Protein AF-A0A7V9TGX5-F1 (afdb_monomer_lite)

Secondary structure (DSSP, 8-state):
--TT-BTTTTEEEEEEEEEE-TTS-EEEEEEEEEEEEEETTEEEEEEEEEEEEE-GGGTT-EEEEEEEEEEETTTTEEEEEEEEEEE--

pLDDT: mean 87.17, std 10.52, range [39.62, 95.69]

Sequence (89 aa):
IFSCVDLETLQATDGAFRFTASEGSRAVGTYELSGEWIEPGVLAVEGPFTIRAGTRRLRSATGGGMVTGQINFVTGEGVLIFDGEVSRP

Structure (mmCIF, N/CA/C/O backbone):
data_AF-A0A7V9TGX5-F1
#
_entry.id   AF-A0A7V9TGX5-F1
#
loop_
_atom_site.group_PDB
_atom_site.id
_atom_site.type_symbol
_atom_site.label_atom_id
_atom_site.label_alt_id
_atom_site.label_comp_id
_atom_site.label_asym_id
_atom_site.label_entity_id
_atom_site.label_seq_id
_atom_site.pdbx_PDB_ins_code
_atom_site.Cartn_x
_atom_site.Cartn_y
_atom_site.Cartn_z
_atom_site.occupancy
_atom_site.B_iso_or_equiv
_atom_site.auth_seq_id
_atom_site.auth_comp_id
_atom_site.auth_asym_id
_atom_site.auth_atom_id
_atom_site.pdbx_PDB_model_num
ATOM 1 N N . ILE A 1 1 ? -5.147 -13.265 3.581 1.00 39.62 1 ILE A N 1
ATOM 2 C CA . ILE A 1 1 ? -4.939 -12.991 5.021 1.00 39.62 1 ILE A CA 1
ATOM 3 C C . ILE A 1 1 ? -3.847 -11.935 5.099 1.00 39.62 1 ILE A C 1
ATOM 5 O O . ILE A 1 1 ? -2.726 -12.221 4.696 1.00 39.62 1 ILE A O 1
ATOM 9 N N . PHE A 1 2 ? -4.215 -10.702 5.450 1.00 49.03 2 PHE A N 1
ATOM 10 C CA . PHE A 1 2 ? -3.320 -9.546 5.539 1.00 49.03 2 PHE A CA 1
ATOM 11 C C . PHE A 1 2 ? -2.336 -9.760 6.699 1.00 49.03 2 PHE A C 1
ATOM 13 O O . PHE A 1 2 ? -2.634 -9.402 7.829 1.00 49.03 2 PHE A O 1
ATOM 20 N N . SER A 1 3 ? -1.189 -10.400 6.447 1.00 53.06 3 SER A N 1
ATOM 21 C CA . SER A 1 3 ? -0.192 -10.693 7.494 1.00 53.06 3 SER A CA 1
ATOM 22 C C . SER A 1 3 ? 0.703 -9.498 7.844 1.00 53.06 3 SER A C 1
ATOM 24 O O . SER A 1 3 ? 1.729 -9.689 8.487 1.00 53.06 3 SER A O 1
ATOM 26 N N . CYS A 1 4 ? 0.374 -8.298 7.361 1.00 64.62 4 CYS A N 1
ATOM 27 C CA . CYS A 1 4 ? 1.205 -7.110 7.518 1.00 64.62 4 CYS A CA 1
ATOM 28 C C . CYS A 1 4 ? 0.620 -6.073 8.475 1.00 64.62 4 CYS A C 1
ATOM 30 O O . CYS A 1 4 ? 1.294 -5.086 8.686 1.00 64.62 4 CYS A O 1
ATOM 32 N N . VAL A 1 5 ? -0.597 -6.245 9.011 1.00 70.44 5 VAL A N 1
ATOM 33 C CA . VAL A 1 5 ? -1.189 -5.294 9.970 1.00 70.44 5 VAL A CA 1
ATOM 34 C C . VAL A 1 5 ? -1.015 -5.847 11.381 1.00 70.44 5 VAL A C 1
ATOM 36 O O . VAL A 1 5 ? -1.564 -6.901 11.702 1.00 70.44 5 VAL A O 1
ATOM 39 N N . ASP A 1 6 ? -0.262 -5.138 12.211 1.00 82.25 6 ASP A N 1
ATOM 40 C CA . ASP A 1 6 ? -0.206 -5.353 13.650 1.00 82.25 6 ASP A CA 1
ATOM 41 C C . ASP A 1 6 ? -1.452 -4.719 14.285 1.00 82.25 6 ASP A C 1
ATOM 43 O O . ASP A 1 6 ? -1.668 -3.513 14.196 1.00 82.25 6 ASP A O 1
ATOM 47 N N . LEU A 1 7 ? -2.306 -5.547 14.890 1.00 78.94 7 LEU A N 1
ATOM 48 C CA . LEU A 1 7 ? -3.564 -5.105 15.497 1.00 78.94 7 LEU A CA 1
ATOM 49 C C . LEU A 1 7 ? -3.381 -4.474 16.885 1.00 78.94 7 LEU A C 1
ATOM 51 O O . LEU A 1 7 ? -4.316 -3.844 17.375 1.00 78.94 7 LEU A O 1
ATOM 55 N N . GLU A 1 8 ? -2.218 -4.635 17.519 1.00 82.38 8 GLU A N 1
ATOM 56 C CA . GLU A 1 8 ? -1.903 -3.973 18.790 1.00 82.38 8 GLU A CA 1
ATOM 57 C C . GLU A 1 8 ? -1.475 -2.526 18.549 1.00 82.38 8 GLU A C 1
ATOM 59 O O . GLU A 1 8 ? -1.899 -1.620 19.267 1.00 82.38 8 GLU A O 1
ATOM 64 N N . THR A 1 9 ? -0.664 -2.304 17.514 1.00 81.94 9 THR A N 1
ATOM 65 C CA . THR A 1 9 ? -0.143 -0.974 17.161 1.00 81.94 9 THR A CA 1
ATOM 66 C C . THR A 1 9 ? -0.946 -0.273 16.067 1.00 81.94 9 THR A C 1
ATOM 68 O O . THR A 1 9 ? -0.772 0.926 15.857 1.00 81.94 9 THR A O 1
ATOM 71 N N . LEU A 1 10 ? -1.839 -0.999 15.385 1.00 83.62 10 LEU A N 1
ATOM 72 C CA . LEU A 1 10 ? -2.584 -0.559 14.198 1.00 83.62 10 LEU A CA 1
ATOM 73 C C . LEU A 1 10 ? -1.672 -0.083 13.069 1.00 83.62 10 LEU A C 1
ATOM 75 O O . LEU A 1 10 ? -2.039 0.785 12.278 1.00 83.62 10 LEU A O 1
ATOM 79 N N . GLN A 1 11 ? -0.474 -0.653 12.989 1.00 80.88 11 GLN A N 1
ATOM 80 C CA . GLN A 1 11 ? 0.498 -0.320 11.963 1.00 80.88 11 GLN A CA 1
ATOM 81 C C . GLN A 1 11 ? 0.634 -1.453 10.965 1.00 80.88 11 GLN A C 1
ATOM 83 O O . GLN A 1 11 ? 0.625 -2.630 11.320 1.00 80.88 11 GLN A O 1
ATOM 88 N N . ALA A 1 12 ? 0.798 -1.085 9.700 1.00 77.94 12 ALA A N 1
ATOM 89 C CA . ALA A 1 12 ? 1.232 -1.994 8.666 1.00 77.94 12 ALA A CA 1
ATOM 90 C C . ALA A 1 12 ? 2.575 -1.545 8.110 1.00 77.94 12 ALA A C 1
ATOM 92 O O . ALA A 1 12 ? 2.631 -0.697 7.223 1.00 77.94 12 ALA A O 1
ATOM 93 N N . THR A 1 13 ? 3.653 -2.107 8.643 1.00 67.94 13 THR A N 1
ATOM 94 C CA . THR A 1 13 ? 5.012 -1.848 8.170 1.00 67.94 13 THR A CA 1
ATOM 95 C C . THR A 1 13 ? 5.392 -2.875 7.102 1.00 67.94 13 THR A C 1
ATOM 97 O O . THR A 1 13 ? 5.000 -4.041 7.162 1.00 67.94 13 THR A O 1
ATOM 100 N N . ASP A 1 14 ? 6.109 -2.429 6.067 1.00 68.56 14 ASP A N 1
ATOM 101 C CA . ASP A 1 14 ? 6.633 -3.277 4.982 1.00 68.56 14 ASP A CA 1
ATOM 102 C C . ASP A 1 14 ? 5.586 -4.021 4.131 1.00 68.56 14 ASP A C 1
ATOM 104 O O . ASP A 1 14 ? 5.870 -5.052 3.506 1.00 68.56 14 ASP A O 1
ATOM 108 N N . GLY A 1 15 ? 4.369 -3.484 4.038 1.00 81.25 15 GLY A N 1
ATOM 109 C CA . GLY A 1 15 ? 3.369 -4.002 3.115 1.00 81.25 15 GLY A CA 1
ATOM 110 C C . GLY A 1 15 ? 3.851 -3.896 1.668 1.00 81.25 15 GLY A C 1
ATOM 111 O O . GLY A 1 15 ? 4.503 -2.927 1.284 1.00 81.25 15 GLY A O 1
ATOM 112 N N . ALA A 1 16 ? 3.545 -4.894 0.839 1.00 87.31 16 ALA A N 1
ATOM 113 C CA . ALA A 1 16 ? 3.926 -4.906 -0.570 1.00 87.31 16 ALA A CA 1
ATOM 114 C C . ALA A 1 16 ? 2.691 -4.973 -1.465 1.00 87.31 16 ALA A C 1
ATOM 116 O O . ALA A 1 16 ? 1.753 -5.724 -1.198 1.00 87.31 16 ALA A O 1
ATOM 117 N N . PHE A 1 17 ? 2.720 -4.239 -2.576 1.00 86.50 17 PHE A N 1
ATOM 118 C CA . PHE A 1 17 ? 1.670 -4.295 -3.587 1.00 86.50 17 PHE A CA 1
ATOM 119 C C . PHE A 1 17 ? 2.224 -4.688 -4.954 1.00 86.50 17 PHE A C 1
ATOM 121 O O . PHE A 1 17 ? 3.387 -4.450 -5.299 1.00 86.50 17 PHE A O 1
ATOM 128 N N . ARG A 1 18 ? 1.348 -5.287 -5.762 1.00 89.94 18 ARG A N 1
ATOM 129 C CA . ARG A 1 18 ? 1.592 -5.564 -7.175 1.00 89.94 18 ARG A CA 1
ATOM 130 C C . ARG A 1 18 ? 0.366 -5.160 -7.977 1.00 89.94 18 ARG A C 1
ATOM 132 O O . ARG A 1 18 ? -0.673 -5.805 -7.884 1.00 89.94 18 ARG A O 1
ATOM 139 N N . PHE A 1 19 ? 0.530 -4.162 -8.833 1.00 86.38 19 PHE A N 1
ATOM 140 C CA . PHE A 1 19 ? -0.461 -3.805 -9.840 1.00 86.38 19 PHE A CA 1
ATOM 141 C C . PHE A 1 19 ? -0.106 -4.468 -11.174 1.00 86.38 19 PHE A C 1
ATOM 143 O O . PHE A 1 19 ? 1.059 -4.467 -11.580 1.00 86.38 19 PHE A O 1
ATOM 150 N N . THR A 1 20 ? -1.098 -5.040 -11.861 1.00 90.75 20 THR A N 1
ATOM 151 C CA . THR A 1 20 ? -0.955 -5.546 -13.234 1.00 90.75 20 THR A CA 1
ATOM 152 C C . THR A 1 20 ? -1.985 -4.852 -14.115 1.00 90.75 20 THR A C 1
ATOM 154 O O . THR A 1 20 ? -3.182 -5.049 -13.935 1.00 90.75 20 THR A O 1
ATOM 157 N N . ALA A 1 21 ? -1.514 -4.049 -15.067 1.00 87.25 21 ALA A N 1
ATOM 158 C CA . ALA A 1 21 ? -2.364 -3.417 -16.066 1.00 87.25 21 ALA A CA 1
ATOM 159 C C . ALA A 1 21 ? -2.980 -4.473 -16.998 1.00 87.25 21 ALA A C 1
ATOM 161 O O . ALA A 1 21 ? -2.406 -5.545 -17.192 1.00 87.25 21 ALA A O 1
ATOM 162 N N . SER A 1 22 ? -4.097 -4.143 -17.648 1.00 91.12 22 SER A N 1
ATOM 163 C CA . SER A 1 22 ? -4.797 -5.044 -18.580 1.00 91.12 22 SER A CA 1
ATOM 164 C C . SER A 1 22 ? -3.934 -5.514 -19.761 1.00 91.12 22 SER A C 1
ATOM 166 O O . SER A 1 22 ? -4.092 -6.635 -20.230 1.00 91.12 22 SER A O 1
ATOM 168 N N . GLU A 1 23 ? -2.972 -4.705 -20.212 1.00 92.00 23 GLU A N 1
ATOM 169 C CA . GLU A 1 23 ? -1.990 -5.093 -21.243 1.00 92.00 23 GLU A CA 1
ATOM 170 C C . G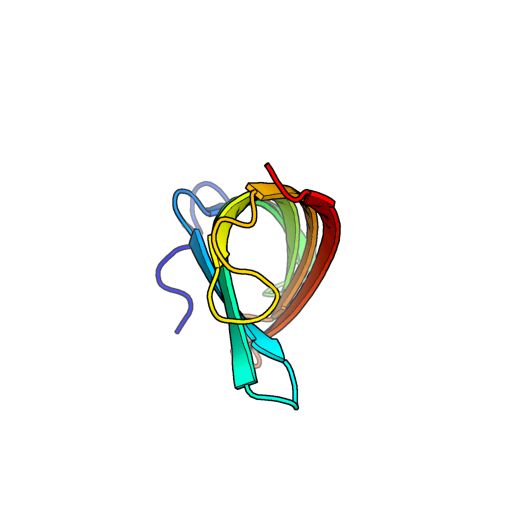LU A 1 23 ? -0.844 -5.984 -20.710 1.00 92.00 23 GLU A C 1
ATOM 172 O O . GLU A 1 23 ? -0.107 -6.615 -21.475 1.00 92.00 23 GLU A O 1
ATOM 177 N N . GLY A 1 24 ? -0.708 -6.079 -19.385 1.00 90.50 24 GLY A N 1
ATOM 178 C CA . GLY A 1 24 ? 0.237 -6.942 -18.680 1.00 90.50 24 GLY A CA 1
ATOM 179 C C . GLY A 1 24 ? 1.528 -6.276 -18.185 1.00 90.50 24 GLY A C 1
ATOM 180 O O . GLY A 1 24 ? 2.376 -6.979 -17.626 1.00 90.50 24 GLY A O 1
ATOM 181 N N . SER A 1 25 ? 1.710 -4.960 -18.340 1.00 91.44 25 SER A N 1
ATOM 182 C CA . SER A 1 25 ? 2.687 -4.203 -17.539 1.00 91.44 25 SER A CA 1
ATOM 183 C C . SER A 1 25 ? 2.397 -4.365 -16.054 1.00 91.44 25 SER A C 1
ATOM 185 O O . SER A 1 25 ? 1.245 -4.394 -15.623 1.00 91.44 25 SER A O 1
ATOM 187 N N . ARG A 1 26 ? 3.461 -4.451 -15.261 1.00 92.19 26 ARG A N 1
ATOM 188 C CA . ARG A 1 26 ? 3.379 -4.583 -13.804 1.00 92.19 26 ARG A CA 1
ATOM 189 C C . ARG A 1 26 ? 4.141 -3.470 -13.118 1.00 92.19 26 ARG A C 1
ATOM 191 O O . ARG A 1 26 ? 5.219 -3.127 -13.600 1.00 92.19 26 ARG A O 1
ATOM 198 N N . ALA A 1 27 ? 3.617 -3.004 -11.993 1.00 91.12 27 ALA A N 1
ATOM 199 C CA . ALA A 1 27 ? 4.326 -2.192 -11.012 1.00 91.12 27 ALA A CA 1
ATOM 200 C C . ALA A 1 27 ? 4.342 -2.931 -9.672 1.00 91.12 27 ALA A C 1
ATOM 202 O O . ALA A 1 27 ? 3.358 -3.582 -9.305 1.00 91.12 27 ALA A O 1
ATOM 203 N N . VAL A 1 28 ? 5.464 -2.857 -8.967 1.00 92.25 28 VAL A N 1
ATOM 204 C CA . VAL A 1 28 ? 5.622 -3.382 -7.610 1.00 92.25 28 VAL A CA 1
ATOM 205 C C . VAL A 1 28 ? 6.154 -2.289 -6.704 1.00 92.25 28 VAL A C 1
ATOM 207 O O . VAL A 1 28 ? 6.986 -1.472 -7.113 1.00 92.25 28 VAL A O 1
ATOM 210 N N . GLY A 1 29 ? 5.687 -2.289 -5.467 1.00 91.94 29 GLY A N 1
ATOM 211 C CA . GLY A 1 29 ? 6.065 -1.283 -4.496 1.00 91.94 29 GLY A CA 1
ATOM 212 C C . GLY A 1 29 ? 5.803 -1.720 -3.069 1.00 91.94 29 GLY A C 1
ATOM 213 O O . GLY A 1 29 ? 5.324 -2.830 -2.826 1.00 91.94 29 GLY A O 1
ATOM 214 N N . THR A 1 30 ? 6.149 -0.834 -2.147 1.00 92.62 30 THR A N 1
ATOM 215 C CA . THR A 1 30 ? 5.920 -1.000 -0.711 1.00 92.62 30 THR A CA 1
ATOM 216 C C . THR A 1 30 ? 5.018 0.104 -0.194 1.00 92.62 30 THR A C 1
ATOM 218 O O . THR A 1 30 ? 5.006 1.188 -0.775 1.00 92.62 30 THR A O 1
ATOM 221 N N . TYR A 1 31 ? 4.307 -0.151 0.891 1.00 91.06 31 TYR A N 1
ATOM 222 C CA . TYR A 1 31 ? 3.542 0.845 1.624 1.00 91.06 31 TYR A CA 1
ATOM 223 C C . TYR A 1 31 ? 3.773 0.688 3.125 1.00 91.06 31 TYR A C 1
ATOM 225 O O . TYR A 1 31 ? 4.077 -0.405 3.607 1.00 91.06 31 TYR A O 1
ATOM 233 N N . GLU A 1 32 ? 3.592 1.786 3.841 1.00 91.44 32 GLU A N 1
ATOM 234 C CA . GLU A 1 32 ? 3.539 1.835 5.298 1.00 91.44 32 GLU A CA 1
ATOM 235 C C . GLU A 1 32 ? 2.197 2.458 5.667 1.00 91.44 32 GLU A C 1
ATOM 237 O O . GLU A 1 32 ? 1.875 3.522 5.147 1.00 91.44 32 GLU A O 1
ATOM 242 N N . LEU A 1 33 ? 1.392 1.792 6.496 1.00 91.31 33 LEU A N 1
ATOM 243 C CA . LEU A 1 33 ? 0.081 2.303 6.908 1.00 91.31 33 LEU A CA 1
ATOM 244 C C . LEU A 1 33 ? 0.021 2.474 8.418 1.00 91.31 33 LEU A C 1
ATOM 246 O O . LEU A 1 33 ? 0.507 1.633 9.172 1.00 91.31 33 LEU A O 1
ATOM 250 N N . SER A 1 34 ? -0.661 3.520 8.844 1.00 92.44 34 SER A N 1
ATOM 251 C CA . SER A 1 34 ? -1.255 3.641 10.169 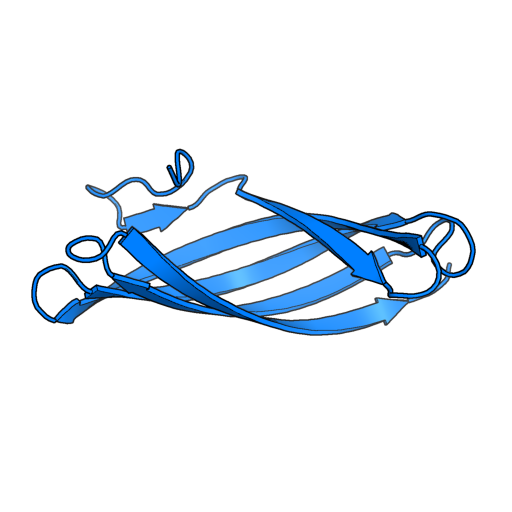1.00 92.44 34 SER A CA 1
ATOM 252 C C . SER A 1 34 ? -2.761 3.472 10.056 1.00 92.44 34 SER A C 1
ATOM 254 O O . SER A 1 34 ? -3.350 3.830 9.033 1.00 92.44 34 SER A O 1
ATOM 256 N N . GLY A 1 35 ? -3.389 2.942 11.098 1.00 91.44 35 GLY A N 1
ATOM 257 C CA . GLY A 1 35 ? -4.830 2.777 11.143 1.00 91.44 35 GLY A CA 1
ATOM 258 C C . GLY A 1 35 ? -5.484 3.293 12.414 1.00 91.44 35 GLY A C 1
ATOM 259 O O . GLY A 1 35 ? -4.852 3.445 13.457 1.00 91.44 35 GLY A O 1
ATOM 260 N N . GLU A 1 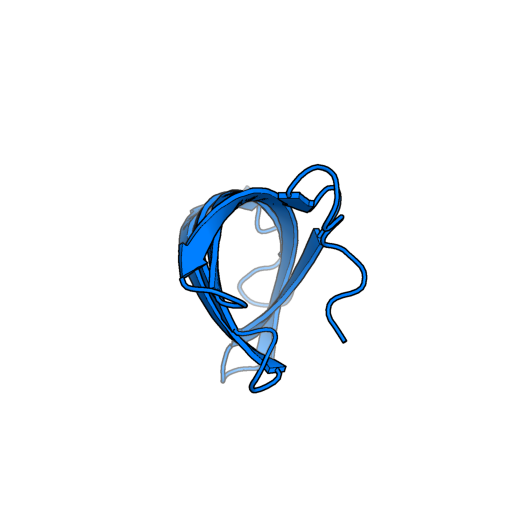36 ? -6.787 3.520 12.306 1.00 93.19 36 GLU A N 1
ATOM 261 C CA . GLU A 1 36 ? -7.682 3.899 13.393 1.00 93.19 36 GLU A CA 1
ATOM 262 C C . GLU A 1 36 ? -8.967 3.070 13.295 1.00 93.19 36 GLU A C 1
ATOM 264 O O . GLU A 1 36 ? -9.537 2.889 12.213 1.00 93.19 36 GLU A O 1
ATOM 269 N N . TRP A 1 37 ? -9.426 2.527 14.424 1.00 92.38 37 TRP A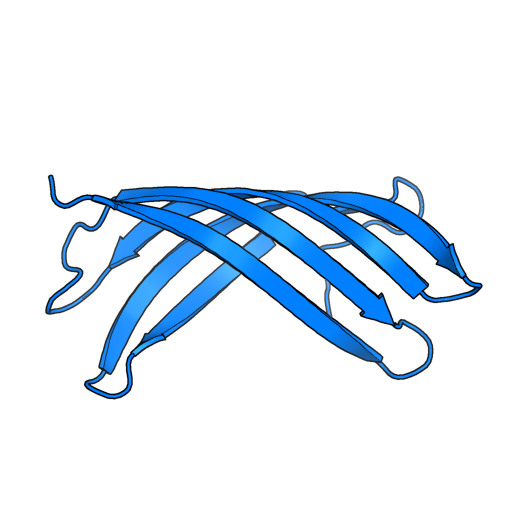 N 1
ATOM 270 C CA . TRP A 1 37 ? -10.713 1.839 14.480 1.00 92.38 37 TRP A CA 1
ATOM 271 C C . TRP A 1 37 ? -11.842 2.858 14.347 1.00 92.38 37 TRP A C 1
ATOM 273 O O . TRP A 1 37 ? -12.042 3.677 15.240 1.00 92.38 37 TRP A O 1
ATOM 283 N N . ILE A 1 38 ? -12.604 2.774 13.260 1.00 94.69 38 ILE A N 1
ATOM 284 C CA . ILE A 1 38 ? -13.761 3.653 13.025 1.00 94.69 38 ILE A CA 1
ATOM 285 C C . ILE A 1 38 ? -15.076 2.995 13.448 1.00 94.69 38 ILE A C 1
ATOM 287 O O . ILE A 1 38 ? -16.021 3.676 13.837 1.00 94.69 38 ILE A O 1
ATOM 291 N N . GLU A 1 39 ? -15.118 1.663 13.425 1.00 93.81 39 GLU A N 1
ATOM 292 C CA . GLU A 1 39 ? -16.213 0.834 13.924 1.00 93.81 39 GLU A CA 1
ATOM 293 C C . GLU A 1 39 ? -15.629 -0.475 14.487 1.00 93.81 39 GLU A C 1
ATOM 295 O O . GLU A 1 39 ? -14.505 -0.851 14.135 1.00 93.81 39 GLU A O 1
ATOM 300 N N . PRO A 1 40 ? -16.357 -1.216 15.344 1.00 92.50 40 PRO A N 1
ATOM 301 C CA . PRO A 1 40 ? -15.904 -2.522 15.812 1.00 92.50 40 PRO A CA 1
ATOM 302 C C . PRO A 1 40 ? -15.566 -3.464 14.647 1.00 92.50 40 PRO A C 1
ATOM 304 O O . PRO A 1 40 ? -16.438 -3.881 13.888 1.00 92.50 40 PRO A O 1
ATOM 307 N N . GLY A 1 41 ? -14.283 -3.810 14.514 1.00 89.75 41 GLY A N 1
ATOM 308 C CA . GLY A 1 41 ? -13.794 -4.682 13.445 1.00 89.75 41 GLY A CA 1
ATOM 309 C C . GLY A 1 41 ? -13.580 -3.998 12.089 1.00 89.75 41 GLY A C 1
ATOM 310 O O . GLY A 1 41 ? -13.186 -4.690 11.152 1.00 89.75 41 GLY A O 1
ATOM 311 N N . VAL A 1 42 ? -13.762 -2.676 11.973 1.00 92.56 42 VAL A N 1
ATOM 312 C CA . VAL A 1 42 ? -13.437 -1.896 10.765 1.00 92.56 42 VAL A CA 1
ATOM 313 C C . VAL A 1 42 ? -12.327 -0.893 11.063 1.00 92.56 42 VAL A C 1
ATOM 315 O O . VAL A 1 42 ? -12.488 0.023 11.872 1.00 92.56 42 VAL A O 1
ATOM 318 N N . LEU A 1 43 ? -11.199 -1.061 10.379 1.00 93.00 43 LEU A N 1
ATOM 319 C CA . LEU A 1 43 ? -10.014 -0.222 10.506 1.00 93.00 43 LEU A CA 1
ATOM 320 C C . LEU A 1 43 ? -9.914 0.705 9.294 1.00 93.00 43 LEU A C 1
ATOM 322 O O . LEU A 1 43 ? -9.785 0.222 8.167 1.00 93.00 43 LEU A O 1
ATOM 326 N N . ALA A 1 44 ? -9.960 2.017 9.511 1.00 94.06 44 ALA A N 1
ATOM 327 C CA . ALA A 1 44 ? -9.520 2.979 8.508 1.00 94.06 44 ALA A CA 1
ATOM 328 C C . ALA A 1 44 ? -7.993 2.982 8.477 1.00 94.06 44 ALA A C 1
ATOM 330 O O . ALA A 1 44 ? -7.369 2.907 9.531 1.00 94.06 44 ALA A O 1
ATOM 331 N N . VAL A 1 45 ? -7.395 3.044 7.290 1.00 93.12 45 VAL A N 1
ATOM 332 C CA . VAL A 1 45 ? -5.940 3.036 7.115 1.00 93.12 45 VAL A CA 1
ATOM 333 C C . VAL A 1 45 ? -5.496 4.134 6.167 1.00 93.12 45 VAL A C 1
ATOM 335 O O . VAL A 1 45 ? -6.159 4.414 5.166 1.00 93.12 45 VAL A O 1
ATOM 338 N N . GLU A 1 46 ? -4.339 4.712 6.453 1.00 95.19 46 GLU A N 1
ATOM 339 C CA . GLU A 1 46 ? -3.665 5.656 5.575 1.00 95.19 46 GLU A CA 1
ATOM 340 C C . GLU A 1 46 ? -2.148 5.562 5.707 1.00 95.19 46 GLU A C 1
ATOM 342 O O . GLU A 1 46 ? -1.628 5.146 6.741 1.00 95.19 46 GLU A O 1
ATOM 347 N N . GLY A 1 47 ? -1.428 5.960 4.665 1.00 93.81 47 GLY A N 1
ATOM 348 C CA . GLY A 1 47 ? 0.019 6.122 4.745 1.00 93.81 47 GLY A CA 1
ATOM 349 C C . GLY A 1 47 ? 0.715 6.121 3.388 1.00 93.81 47 GLY A C 1
ATOM 350 O O . GLY A 1 47 ? 0.061 5.982 2.351 1.00 93.81 47 GLY A O 1
ATOM 351 N N . PRO A 1 48 ? 2.035 6.344 3.355 1.00 94.69 48 PRO A N 1
ATOM 352 C CA . PRO A 1 48 ? 2.767 6.482 2.107 1.00 94.69 48 PRO A CA 1
ATOM 353 C C . PRO A 1 48 ? 2.958 5.143 1.384 1.00 94.69 48 PRO A C 1
ATOM 355 O O . PRO A 1 48 ? 3.084 4.078 1.995 1.00 94.69 48 PRO A O 1
ATOM 358 N N . PHE A 1 49 ? 3.092 5.207 0.059 1.00 93.62 49 PHE A N 1
ATOM 359 C CA . PHE A 1 49 ? 3.624 4.111 -0.748 1.00 93.62 49 PHE A CA 1
ATOM 360 C C . PHE A 1 49 ? 4.725 4.570 -1.699 1.00 93.62 49 PHE A C 1
ATOM 362 O O . PHE A 1 49 ? 4.779 5.723 -2.124 1.00 93.62 49 PHE A O 1
ATOM 369 N N . THR A 1 50 ? 5.557 3.612 -2.101 1.00 93.56 50 THR A N 1
ATOM 370 C CA . THR A 1 50 ? 6.668 3.802 -3.036 1.00 93.56 50 THR A CA 1
ATOM 371 C C . THR A 1 50 ? 6.654 2.715 -4.100 1.00 93.56 50 THR A C 1
ATOM 373 O O . THR A 1 50 ? 6.638 1.524 -3.782 1.00 93.56 50 THR A O 1
ATOM 376 N N . ILE A 1 51 ? 6.736 3.103 -5.371 1.00 92.94 51 ILE A N 1
ATOM 377 C CA . ILE A 1 51 ? 6.956 2.194 -6.501 1.00 92.94 51 ILE A CA 1
ATOM 378 C C . ILE A 1 51 ? 8.455 1.940 -6.628 1.00 92.94 51 ILE A C 1
ATOM 380 O O . ILE A 1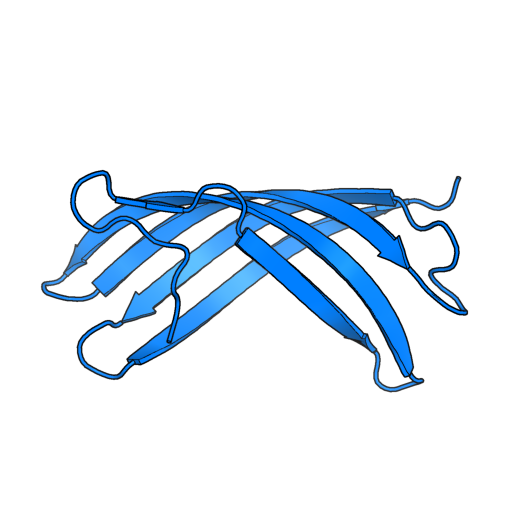 51 ? 9.246 2.868 -6.789 1.00 92.94 51 ILE A O 1
ATOM 384 N N . ARG A 1 52 ? 8.848 0.666 -6.571 1.00 91.44 52 ARG A N 1
ATOM 385 C CA . ARG A 1 52 ? 10.260 0.249 -6.581 1.00 91.44 52 ARG A CA 1
ATOM 386 C C . ARG A 1 52 ? 10.697 -0.366 -7.900 1.00 91.44 52 ARG A C 1
ATOM 388 O O . ARG A 1 52 ? 11.888 -0.407 -8.195 1.00 91.44 52 ARG A O 1
ATOM 395 N N . ALA A 1 53 ? 9.755 -0.903 -8.668 1.00 91.06 53 ALA A N 1
ATOM 396 C CA . ALA A 1 53 ? 10.058 -1.484 -9.962 1.00 91.06 53 ALA A CA 1
ATOM 397 C C . ALA A 1 53 ? 8.814 -1.566 -10.842 1.00 91.06 53 ALA A C 1
ATOM 399 O O . ALA A 1 53 ? 7.681 -1.671 -10.366 1.00 91.06 53 ALA A O 1
ATOM 400 N N . GLY A 1 54 ? 9.048 -1.663 -12.146 1.00 91.62 54 GLY A N 1
ATOM 401 C CA . GLY A 1 54 ? 8.014 -2.057 -13.082 1.00 91.62 54 GLY A CA 1
ATOM 402 C C . GLY A 1 54 ? 8.558 -2.786 -14.303 1.00 91.62 54 GLY A C 1
ATOM 403 O O . GLY A 1 54 ? 9.764 -2.963 -14.488 1.00 91.62 54 GLY A O 1
ATOM 404 N N . THR A 1 55 ? 7.639 -3.268 -15.132 1.00 91.94 55 THR A N 1
ATOM 405 C CA . THR A 1 55 ? 7.932 -4.074 -16.324 1.00 91.94 55 THR A CA 1
ATOM 406 C C . THR A 1 55 ? 7.287 -3.467 -17.566 1.00 91.94 55 THR A C 1
ATOM 408 O O . THR A 1 55 ? 6.326 -2.706 -17.470 1.00 91.94 55 THR A O 1
ATOM 411 N N . ARG A 1 56 ? 7.805 -3.822 -18.751 1.00 91.75 56 ARG A N 1
ATOM 412 C CA . ARG A 1 56 ? 7.288 -3.374 -20.058 1.00 91.75 56 ARG A CA 1
ATOM 413 C C . ARG A 1 56 ? 7.179 -1.848 -20.151 1.00 91.75 56 ARG A C 1
ATOM 415 O O . ARG A 1 56 ? 8.213 -1.189 -20.137 1.00 91.75 56 ARG A O 1
ATOM 422 N N . ARG A 1 57 ? 5.970 -1.284 -20.256 1.00 88.44 57 ARG A N 1
ATOM 423 C CA . ARG A 1 57 ? 5.753 0.169 -20.390 1.00 88.44 57 ARG A CA 1
ATOM 424 C C . ARG A 1 57 ? 6.066 0.938 -19.105 1.00 88.44 57 ARG A C 1
ATOM 426 O O . ARG A 1 57 ? 6.252 2.153 -19.164 1.00 88.44 57 ARG A O 1
ATOM 433 N N . LEU A 1 58 ? 6.140 0.212 -17.989 1.00 88.44 58 LEU A N 1
ATOM 434 C CA . LEU A 1 58 ? 6.541 0.675 -16.663 1.00 88.44 58 LEU A CA 1
ATOM 435 C C . LEU A 1 58 ? 7.963 0.214 -16.311 1.00 88.44 58 LEU A C 1
ATOM 437 O O . LEU A 1 58 ? 8.323 0.161 -15.139 1.00 88.44 58 LEU A O 1
ATOM 441 N N . ARG A 1 59 ? 8.779 -0.202 -17.290 1.00 89.88 59 ARG A N 1
ATOM 442 C CA . ARG A 1 59 ? 10.165 -0.604 -17.020 1.00 89.88 59 ARG A CA 1
ATOM 443 C C . ARG A 1 59 ? 10.901 0.536 -16.318 1.00 89.88 59 ARG A C 1
ATOM 445 O O . ARG A 1 59 ? 10.867 1.666 -16.792 1.00 89.88 59 ARG A O 1
ATOM 452 N N . SER A 1 60 ? 11.561 0.198 -15.212 1.00 87.50 60 SER A N 1
ATOM 453 C CA . SER A 1 60 ? 12.283 1.150 -14.360 1.00 87.50 60 SER A CA 1
ATOM 454 C C . SER A 1 60 ? 11.405 2.248 -13.749 1.00 87.50 60 SER A C 1
ATOM 456 O O . SER A 1 60 ? 11.944 3.253 -13.306 1.00 87.50 60 SER A O 1
ATOM 458 N N . ALA A 1 61 ? 10.078 2.071 -13.720 1.00 89.25 61 ALA A N 1
ATOM 459 C CA . ALA A 1 61 ? 9.182 3.025 -13.082 1.00 89.25 61 ALA A CA 1
ATOM 460 C C . ALA A 1 61 ? 9.538 3.201 -11.603 1.00 89.25 61 ALA A C 1
ATOM 462 O O . ALA A 1 61 ? 9.739 2.219 -10.879 1.00 89.25 61 ALA A O 1
ATOM 463 N N . THR A 1 62 ? 9.565 4.458 -11.186 1.00 92.12 62 THR A N 1
ATOM 464 C CA . THR A 1 62 ? 9.653 4.904 -9.798 1.00 92.12 62 THR A CA 1
ATOM 465 C C . THR A 1 62 ? 8.441 5.781 -9.503 1.00 92.12 62 THR A C 1
ATOM 467 O O . THR A 1 62 ? 7.635 6.062 -10.391 1.00 92.12 62 THR A O 1
ATOM 470 N N . GLY A 1 63 ? 8.264 6.184 -8.253 1.00 92.44 63 GLY A N 1
ATOM 471 C CA . GLY A 1 63 ? 7.163 7.056 -7.862 1.00 92.44 63 GLY A CA 1
ATOM 472 C C . GLY A 1 63 ? 6.612 6.679 -6.504 1.00 92.44 63 GLY A C 1
ATOM 473 O O . GLY A 1 63 ? 7.199 5.867 -5.783 1.00 92.44 63 GLY A O 1
ATOM 474 N N . GLY A 1 64 ? 5.476 7.260 -6.166 1.00 93.56 64 GLY A N 1
ATOM 475 C CA . GLY A 1 64 ? 4.874 7.098 -4.858 1.00 93.56 64 GLY A CA 1
ATOM 476 C C . GLY A 1 64 ? 3.696 8.032 -4.667 1.00 93.56 64 GLY A C 1
ATOM 477 O O . GLY A 1 64 ? 3.317 8.780 -5.572 1.00 93.56 64 GLY A O 1
ATOM 478 N N . GLY A 1 65 ? 3.128 7.967 -3.477 1.00 94.88 65 GLY A N 1
ATOM 479 C CA . GLY A 1 65 ? 1.973 8.760 -3.102 1.00 94.88 65 GLY A CA 1
ATOM 480 C C . GLY A 1 65 ? 1.383 8.275 -1.795 1.00 94.88 65 GLY A C 1
ATOM 481 O O . GLY A 1 65 ? 2.097 7.727 -0.951 1.00 94.88 65 GLY A O 1
ATOM 482 N N . MET A 1 66 ? 0.078 8.462 -1.654 1.00 95.69 66 MET A N 1
ATOM 483 C CA . MET A 1 66 ? -0.677 8.087 -0.469 1.00 95.69 66 MET A CA 1
ATOM 484 C C . MET A 1 66 ? -1.602 6.913 -0.755 1.00 95.69 66 MET A C 1
ATOM 486 O O . MET A 1 66 ? -2.229 6.808 -1.809 1.00 95.69 66 MET A O 1
ATOM 490 N N . VAL A 1 67 ? -1.688 6.027 0.222 1.00 94.06 67 VAL A N 1
ATOM 491 C CA . VAL A 1 67 ? -2.710 4.998 0.322 1.00 94.06 67 VAL A CA 1
ATO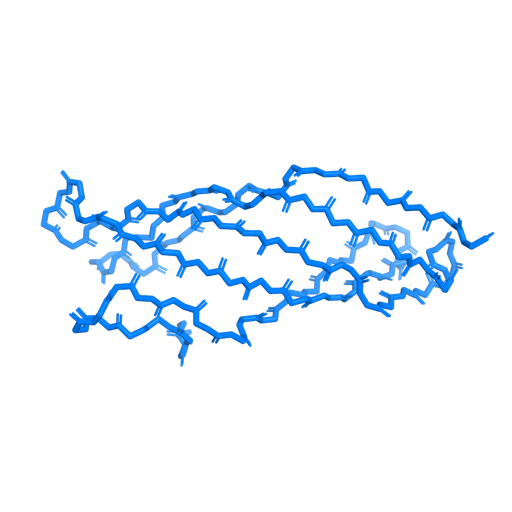M 492 C C . VAL A 1 67 ? -3.733 5.476 1.334 1.00 94.06 67 VAL A C 1
ATOM 494 O O . VAL A 1 67 ? -3.357 5.944 2.406 1.00 94.06 67 VAL A O 1
ATOM 497 N N . THR A 1 68 ? -5.010 5.325 1.019 1.00 95.19 68 THR A N 1
ATOM 498 C CA . THR A 1 68 ? -6.110 5.446 1.982 1.00 95.19 68 THR A CA 1
ATOM 499 C C . THR A 1 68 ? -7.056 4.272 1.810 1.00 95.19 68 THR A C 1
ATOM 501 O O . THR A 1 68 ? -7.116 3.660 0.740 1.00 95.19 68 THR A O 1
ATOM 504 N N . GLY A 1 69 ? -7.799 3.906 2.846 1.00 93.75 69 GLY A N 1
ATOM 505 C CA . GLY A 1 69 ? -8.760 2.826 2.708 1.00 93.75 69 GLY A CA 1
ATOM 506 C C . GLY A 1 69 ? -9.352 2.328 4.007 1.00 93.75 69 GLY A C 1
ATOM 507 O O . GLY A 1 69 ? -9.203 2.936 5.064 1.00 93.75 69 GLY A O 1
ATOM 508 N N . GLN A 1 70 ? -10.046 1.203 3.898 1.00 93.62 70 GLN A N 1
ATOM 509 C CA . GLN A 1 70 ? -10.701 0.533 5.012 1.00 93.62 70 GLN A CA 1
ATOM 510 C C . GLN A 1 70 ? -10.509 -0.976 4.914 1.00 93.62 70 GLN A C 1
ATOM 512 O O . GLN A 1 70 ? -10.536 -1.551 3.821 1.00 93.62 70 GLN A O 1
ATOM 517 N N . ILE A 1 71 ? -10.340 -1.618 6.066 1.00 91.00 71 ILE A N 1
ATOM 518 C CA . ILE A 1 71 ? -10.234 -3.068 6.209 1.00 91.00 71 ILE A CA 1
ATOM 519 C C . ILE A 1 71 ? -11.297 -3.519 7.207 1.00 91.00 71 ILE A C 1
ATOM 521 O O . ILE A 1 71 ? -11.285 -3.110 8.367 1.00 91.00 71 ILE A O 1
ATOM 525 N N . ASN A 1 72 ? -12.212 -4.372 6.759 1.00 91.81 72 ASN A N 1
ATOM 526 C CA . ASN A 1 72 ? -13.216 -5.003 7.599 1.00 91.81 72 ASN A CA 1
ATOM 527 C C . ASN A 1 72 ? -12.728 -6.403 7.996 1.00 91.81 72 ASN A C 1
ATOM 529 O O . ASN A 1 72 ? -12.720 -7.336 7.194 1.00 91.81 72 ASN A O 1
ATOM 533 N N . PHE A 1 73 ? -12.328 -6.562 9.255 1.00 87.19 73 PHE A N 1
ATOM 534 C CA . PHE A 1 73 ? -11.851 -7.831 9.806 1.00 87.19 73 PHE A CA 1
ATOM 535 C C . PHE A 1 73 ? -12.980 -8.829 10.091 1.00 87.19 73 PHE A C 1
ATOM 537 O O . PHE A 1 73 ? -12.708 -10.020 10.227 1.00 87.19 73 PHE A O 1
ATOM 544 N N . VAL A 1 74 ? -14.234 -8.371 10.153 1.00 89.75 74 VAL A N 1
ATOM 545 C CA . VAL A 1 74 ? -15.411 -9.236 10.334 1.00 89.75 74 VAL A CA 1
ATOM 546 C C . VAL A 1 74 ? -15.744 -9.970 9.035 1.00 89.75 74 VAL A C 1
ATOM 548 O O . VAL A 1 74 ? -15.994 -11.173 9.058 1.00 89.75 74 VAL A O 1
ATOM 551 N N . THR A 1 75 ? -15.728 -9.267 7.900 1.00 92.25 75 THR A N 1
ATOM 552 C CA . THR A 1 75 ? -16.014 -9.850 6.576 1.00 92.25 75 THR A CA 1
ATOM 553 C C . THR A 1 75 ? -14.758 -10.346 5.858 1.00 92.25 75 THR A C 1
ATOM 555 O O . THR A 1 75 ? -14.850 -11.173 4.952 1.00 92.25 75 THR A O 1
ATOM 558 N N . GLY A 1 76 ? -13.579 -9.866 6.261 1.00 86.19 76 GLY A N 1
ATOM 559 C CA . GLY A 1 76 ? -12.309 -10.118 5.579 1.00 86.19 76 GLY A CA 1
ATOM 560 C C . GLY A 1 76 ? -12.111 -9.281 4.310 1.00 86.19 76 GLY A C 1
ATOM 561 O O . GLY A 1 76 ? -11.174 -9.543 3.552 1.00 86.19 76 GLY A O 1
ATOM 562 N N . GLU A 1 77 ? -12.978 -8.299 4.060 1.00 89.56 77 GLU A N 1
ATOM 563 C CA . GLU A 1 77 ? -12.901 -7.403 2.907 1.00 89.56 77 GLU A CA 1
ATOM 564 C C . GLU A 1 77 ? -12.001 -6.198 3.196 1.00 89.56 77 GLU A C 1
ATOM 566 O O . GLU A 1 77 ? -11.898 -5.724 4.326 1.00 89.56 77 GLU A O 1
ATOM 571 N N . GLY A 1 78 ? -11.355 -5.670 2.159 1.00 88.12 78 GLY A N 1
ATOM 572 C CA . GLY A 1 78 ? -10.557 -4.457 2.265 1.00 88.12 78 GLY A CA 1
ATOM 573 C C . GLY A 1 78 ? -10.558 -3.686 0.957 1.00 88.12 78 GLY A C 1
ATOM 574 O O . GLY A 1 78 ? -10.406 -4.271 -0.117 1.00 88.12 78 GLY A O 1
ATOM 575 N N . VAL A 1 79 ? -10.722 -2.372 1.056 1.00 90.56 79 VAL A N 1
ATOM 576 C CA . VAL A 1 79 ? -10.653 -1.444 -0.073 1.00 90.56 79 VAL A CA 1
ATOM 577 C C . VAL A 1 79 ? -9.526 -0.470 0.211 1.00 90.56 79 VAL A C 1
ATOM 579 O O . VAL A 1 79 ? -9.601 0.296 1.166 1.00 90.56 79 VAL A O 1
ATOM 582 N N . LEU A 1 80 ? -8.486 -0.510 -0.619 1.00 90.38 80 LEU A N 1
ATOM 583 C CA . LEU A 1 80 ? -7.356 0.412 -0.567 1.00 90.38 80 LEU A CA 1
ATOM 584 C C . LEU A 1 80 ? -7.290 1.196 -1.877 1.00 90.38 80 LEU A C 1
ATOM 586 O O . LEU A 1 80 ? -7.326 0.610 -2.963 1.00 90.38 80 LEU A O 1
ATOM 590 N N . ILE A 1 81 ? -7.173 2.511 -1.767 1.00 93.12 81 ILE A N 1
ATOM 591 C CA . ILE A 1 81 ? -7.014 3.456 -2.865 1.00 93.12 81 ILE A CA 1
ATOM 592 C C . ILE A 1 81 ? -5.576 3.958 -2.817 1.00 93.12 81 ILE A C 1
ATOM 594 O O . ILE A 1 81 ? -5.144 4.515 -1.816 1.00 93.12 81 ILE A O 1
ATOM 598 N N . PHE A 1 82 ? -4.843 3.743 -3.906 1.00 92.12 82 PHE A N 1
ATOM 599 C CA . PHE A 1 82 ? -3.483 4.237 -4.085 1.00 92.12 82 PHE A CA 1
ATOM 600 C C . PHE A 1 82 ? -3.550 5.445 -5.015 1.00 92.12 82 PHE A C 1
ATOM 602 O O . PHE A 1 82 ? -3.852 5.281 -6.199 1.00 92.12 82 PHE A O 1
ATOM 609 N N . ASP A 1 83 ? -3.279 6.632 -4.481 1.00 94.62 83 ASP A N 1
ATOM 610 C CA . ASP A 1 83 ? -3.240 7.882 -5.236 1.00 94.62 83 ASP A CA 1
ATOM 611 C C . ASP A 1 83 ? -1.821 8.456 -5.228 1.00 94.62 83 ASP A C 1
ATOM 613 O O . ASP A 1 83 ? -1.217 8.669 -4.175 1.00 94.62 83 ASP A O 1
ATOM 617 N N . GLY A 1 84 ? -1.254 8.652 -6.413 1.00 91.38 84 GLY A N 1
ATOM 618 C CA . GLY A 1 84 ? 0.125 9.085 -6.560 1.00 91.38 84 GLY A CA 1
ATOM 619 C C . GLY A 1 84 ? 0.610 9.089 -7.999 1.00 91.38 84 GLY A C 1
ATOM 620 O O . GLY A 1 84 ? -0.126 8.806 -8.947 1.00 91.38 84 GLY A O 1
ATOM 621 N N . GLU A 1 85 ? 1.893 9.390 -8.153 1.00 89.44 85 GLU A N 1
ATOM 622 C CA . GLU A 1 85 ? 2.519 9.548 -9.459 1.00 89.44 85 GLU A CA 1
ATOM 623 C C . GLU A 1 85 ? 3.427 8.371 -9.800 1.00 89.44 85 GLU A C 1
ATOM 625 O O . GLU A 1 85 ? 4.110 7.791 -8.950 1.00 89.44 85 GLU A O 1
ATOM 630 N N . VAL A 1 86 ? 3.453 8.044 -11.093 1.00 86.31 86 VAL A N 1
ATOM 631 C CA . VAL A 1 86 ? 4.404 7.099 -11.672 1.00 86.31 86 VAL A CA 1
ATOM 632 C C . VAL A 1 86 ? 5.349 7.873 -12.576 1.00 86.31 86 VAL A C 1
ATOM 634 O O . VAL A 1 86 ? 4.961 8.327 -13.654 1.00 86.31 86 VAL A O 1
ATOM 637 N N . SER A 1 87 ? 6.602 7.971 -12.159 1.00 79.75 87 SER A N 1
ATOM 638 C CA . SER A 1 87 ? 7.661 8.629 -12.911 1.00 79.75 87 SER A CA 1
ATOM 639 C C . SER A 1 87 ? 8.464 7.610 -13.712 1.00 79.75 87 SER A C 1
ATOM 641 O O . SER A 1 87 ? 8.711 6.476 -13.286 1.00 79.75 87 SER A O 1
ATOM 643 N N . ARG A 1 88 ? 8.883 8.020 -14.910 1.00 63.16 88 ARG A N 1
ATOM 644 C CA . ARG A 1 88 ? 9.972 7.350 -15.626 1.00 63.16 88 ARG A CA 1
ATOM 645 C C . ARG A 1 88 ? 11.293 7.996 -15.193 1.00 63.16 88 ARG A C 1
ATOM 647 O O . ARG A 1 88 ? 11.275 9.195 -14.919 1.00 63.16 88 ARG A O 1
ATOM 654 N N . PRO A 1 89 ? 12.387 7.225 -15.099 1.00 58.44 89 PRO A N 1
ATOM 655 C CA . PRO A 1 89 ? 13.704 7.800 -14.873 1.00 58.44 89 PRO A CA 1
ATOM 656 C C . PRO A 1 89 ? 14.108 8.738 -16.012 1.00 58.44 89 PRO A C 1
ATOM 658 O O . PRO A 1 89 ? 13.618 8.533 -17.151 1.00 58.44 89 PRO A O 1
#

Foldseek 3Di:
DLPQADPVQQKRPFAKDWDADPVGKIWIWTWIWHWDDPDVQKIWIKTKMWTCAIDDVLGQKTWIDMKTWMARRVVRDIDIDGDIDIDDD

Radius of gyration: 14.07 Å; chains: 1; bounding box: 30×22×40 Å